Protein AF-A0A7S0YTH3-F1 (afdb_monomer)

Organism: NCBI:txid464990

Nearest PDB structures (foldseek):
  7t7u-assembly1_A  TM=2.671E-01  e=3.909E+00  Chroomonas sp. M1627
  7tlf-assembly4_O  TM=2.619E-01  e=4.451E+00  Proteomonas sulcata
  1qgw-assembly1_A  TM=2.685E-01  e=5.068E+00  Rhodomonas sp. CS24
  4lms-assembly1_A  TM=2.750E-01  e=5.409E+00  Chroomonas sp.

pLDDT: mean 82.31, std 19.32, range [35.62, 98.31]

Solvent-accessible surface area (backbone atoms only — not comparable to full-atom values): 9338 Å² total; per-residue (Å²): 85,81,68,66,22,24,66,63,60,50,104,88,36,50,20,43,64,60,52,39,52,56,41,41,76,70,54,27,40,39,57,60,50,80,78,55,63,50,84,62,44,31,30,30,35,46,46,40,78,90,44,101,57,52,94,58,44,48,55,82,95,36,30,62,84,72,18,49,62,19,33,26,72,49,57,74,47,47,54,82,50,40,45,67,42,81,58,46,52,22,66,53,84,71,82,38,65,61,85,81,54,64,29,52,44,101,78,25,88,43,54,56,38,49,77,47,60,47,76,42,74,56,80,77,77,76,84,72,69,95,71,80,90,76,94,72,89,79,80,79,82,76,81,77,79,74,84,83,80,79,80,132

Mean predicted aligned error: 10.98 Å

Sequence (152 aa):
LDANTYREASAQRHGVHQFSEWITSKGMTSCWGEEPDPANTTTCNARTFLQPQLNKAVRLSEQVTKGEQNLKDWIVFYASQLTASNTNRDNTGRVRYVQEMVYPTLVFPSDHAVVSTTLSPVVKKSSRGDGESEDGSFLIATSTASPVTVAR

Secondary structure (DSSP, 8-state):
-B--EESS-BTTBEEHHHHHHHHHTTTEEETT-SS--TTS-SB-B---TTSS-GGG---GGGTTTSSB----B--EEETTTEEEEEEEEESSSSS---TT--SSBTTB--SB-EEEEEEEE--------S--------------PPP-----

Radius of gyration: 21.82 Å; Cα contacts (8 Å, |Δi|>4): 248; chains: 1; bounding box: 49×41×70 Å

Structure (mmCIF, N/CA/C/O backbone):
data_AF-A0A7S0YTH3-F1
#
_entry.id   AF-A0A7S0YTH3-F1
#
loop_
_atom_site.group_PDB
_atom_site.id
_atom_site.type_symbol
_atom_site.label_atom_id
_atom_site.label_alt_id
_atom_site.label_comp_id
_atom_site.label_asym_id
_atom_site.label_entity_id
_atom_site.label_seq_id
_atom_site.pdbx_PDB_ins_code
_atom_site.Cartn_x
_atom_site.Cartn_y
_atom_site.Cartn_z
_atom_site.occupancy
_atom_site.B_iso_or_equiv
_atom_site.auth_seq_id
_atom_site.auth_comp_id
_atom_site.auth_asym_id
_atom_site.auth_atom_id
_atom_site.pdbx_PDB_model_num
ATOM 1 N N . LEU A 1 1 ? -9.349 0.996 -1.283 1.00 85.69 1 LEU A N 1
ATOM 2 C CA . LEU A 1 1 ? -9.128 2.364 -1.799 1.00 85.69 1 LEU A CA 1
ATOM 3 C C . LEU A 1 1 ? -7.788 2.369 -2.508 1.00 85.69 1 LEU A C 1
ATOM 5 O O . LEU A 1 1 ? -6.828 1.934 -1.886 1.00 85.69 1 LEU A O 1
ATOM 9 N N . ASP A 1 2 ? -7.725 2.866 -3.740 1.00 89.19 2 ASP A N 1
ATOM 10 C CA . ASP A 1 2 ? -6.456 3.322 -4.314 1.00 89.19 2 ASP A CA 1
ATOM 11 C C . ASP A 1 2 ? -6.203 4.751 -3.808 1.00 89.19 2 ASP A C 1
ATOM 13 O O . ASP A 1 2 ? -6.915 5.688 -4.170 1.00 89.19 2 ASP A O 1
ATOM 17 N N . ALA A 1 3 ? -5.258 4.895 -2.884 1.00 91.44 3 ALA A N 1
ATOM 18 C CA . ALA A 1 3 ? -4.871 6.175 -2.297 1.00 91.44 3 ALA A CA 1
ATOM 19 C C . ALA A 1 3 ? -3.768 6.877 -3.101 1.00 91.44 3 ALA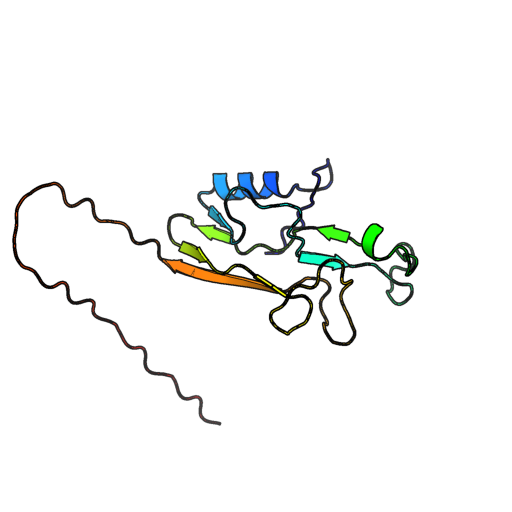 A C 1
ATOM 21 O O . ALA A 1 3 ? -3.403 8.006 -2.772 1.00 91.44 3 ALA A O 1
ATOM 22 N N . ASN A 1 4 ? -3.216 6.214 -4.126 1.00 92.69 4 ASN A N 1
ATOM 23 C CA . ASN A 1 4 ? -2.103 6.698 -4.934 1.00 92.69 4 ASN A CA 1
ATOM 24 C C . ASN A 1 4 ? -0.945 7.248 -4.078 1.00 92.69 4 ASN A C 1
ATOM 26 O O . ASN A 1 4 ? -0.399 8.315 -4.354 1.00 92.69 4 ASN A O 1
ATOM 30 N N . THR A 1 5 ? -0.615 6.539 -2.999 1.00 95.50 5 THR A N 1
ATOM 31 C CA . THR A 1 5 ? 0.468 6.892 -2.080 1.00 95.50 5 THR A CA 1
ATOM 32 C C . THR A 1 5 ? 1.824 6.459 -2.625 1.00 95.50 5 THR A C 1
ATOM 34 O O . THR A 1 5 ? 1.929 5.515 -3.405 1.00 95.50 5 THR A O 1
ATOM 37 N N . TYR A 1 6 ? 2.877 7.163 -2.222 1.00 94.00 6 TYR A N 1
ATOM 38 C CA . TYR A 1 6 ? 4.244 6.955 -2.692 1.00 94.00 6 TYR A CA 1
ATOM 39 C C . TYR A 1 6 ? 5.195 6.742 -1.521 1.00 94.00 6 TYR A C 1
ATOM 41 O O . TYR A 1 6 ? 4.972 7.263 -0.425 1.00 94.00 6 TYR A O 1
ATOM 49 N N . ARG A 1 7 ? 6.283 6.000 -1.766 1.00 91.38 7 ARG A N 1
ATOM 50 C CA . ARG A 1 7 ? 7.342 5.788 -0.764 1.00 91.38 7 ARG A CA 1
ATOM 51 C C . ARG A 1 7 ? 7.903 7.109 -0.242 1.00 91.38 7 ARG A C 1
ATOM 53 O O . ARG A 1 7 ? 8.093 7.267 0.957 1.00 91.38 7 ARG A O 1
ATOM 60 N N . GLU A 1 8 ? 8.129 8.048 -1.152 1.00 86.88 8 GLU A N 1
ATOM 61 C CA . GLU A 1 8 ? 8.629 9.383 -0.849 1.00 86.88 8 GLU A CA 1
ATOM 62 C C . GLU A 1 8 ? 7.571 10.420 -1.227 1.00 86.88 8 GLU A C 1
ATOM 64 O O . GLU A 1 8 ? 7.062 10.432 -2.355 1.00 86.88 8 GLU A O 1
ATOM 69 N N . ALA A 1 9 ? 7.237 11.289 -0.274 1.00 90.38 9 ALA A N 1
ATOM 70 C CA . ALA A 1 9 ? 6.341 12.411 -0.508 1.00 90.38 9 ALA A CA 1
ATOM 71 C C . ALA A 1 9 ? 7.029 13.494 -1.350 1.00 90.38 9 ALA A C 1
ATOM 73 O O . ALA A 1 9 ? 8.241 13.695 -1.284 1.00 90.38 9 ALA A O 1
ATOM 74 N N . SER A 1 10 ? 6.242 14.240 -2.119 1.00 90.62 10 SER A N 1
ATOM 75 C CA . SER A 1 10 ? 6.705 15.441 -2.815 1.00 90.62 10 SER A CA 1
ATOM 76 C C . SER A 1 10 ? 5.554 16.429 -2.980 1.00 90.62 10 SER A C 1
ATOM 78 O O . SER A 1 10 ? 4.411 16.115 -2.658 1.00 90.62 10 SER A O 1
ATOM 80 N N . ALA A 1 11 ? 5.813 17.604 -3.559 1.00 89.44 11 ALA A N 1
ATOM 81 C CA . ALA A 1 11 ? 4.755 18.569 -3.878 1.00 89.44 11 ALA A CA 1
ATOM 82 C C . ALA A 1 11 ? 3.630 17.986 -4.764 1.00 89.44 11 ALA A C 1
ATOM 84 O O . ALA A 1 11 ? 2.529 18.527 -4.796 1.00 89.44 11 ALA A O 1
ATOM 85 N N . GLN A 1 12 ? 3.902 16.896 -5.490 1.00 87.31 12 GLN A N 1
ATOM 86 C CA . GLN A 1 12 ? 2.959 16.244 -6.404 1.00 87.31 12 GLN A CA 1
ATOM 87 C C . GLN A 1 12 ? 2.555 14.832 -5.956 1.00 87.31 12 GLN A C 1
ATOM 89 O O . GLN A 1 12 ? 1.772 14.179 -6.644 1.00 87.31 12 GLN A O 1
ATOM 94 N N . ARG A 1 13 ? 3.114 14.321 -4.851 1.00 90.19 13 ARG A N 1
ATOM 95 C CA . ARG A 1 13 ? 2.957 12.925 -4.422 1.00 90.19 13 ARG A CA 1
ATOM 96 C C . ARG A 1 13 ? 2.626 12.850 -2.943 1.00 90.19 13 ARG A C 1
ATOM 98 O O . ARG A 1 13 ? 3.369 13.367 -2.115 1.00 90.19 13 ARG A O 1
ATOM 105 N N . HIS A 1 14 ? 1.546 12.144 -2.627 1.00 91.25 14 HIS A N 1
ATOM 106 C CA . HIS A 1 14 ? 1.146 11.884 -1.250 1.00 91.25 14 HIS A CA 1
ATOM 107 C C . HIS A 1 14 ? 2.002 10.747 -0.673 1.00 91.25 14 HIS A C 1
ATOM 109 O O . HIS A 1 14 ? 2.053 9.665 -1.256 1.00 91.25 14 HIS A O 1
ATOM 115 N N . GLY A 1 15 ? 2.688 10.973 0.448 1.00 95.38 15 GLY A N 1
ATOM 116 C CA . GLY A 1 15 ? 3.489 9.933 1.102 1.00 95.38 15 GLY A CA 1
ATOM 117 C C . GLY A 1 15 ? 2.646 8.874 1.821 1.00 95.38 15 GLY A C 1
ATOM 118 O O . GLY A 1 15 ? 1.579 9.180 2.348 1.00 95.38 15 GLY A O 1
ATOM 119 N N . VAL A 1 16 ? 3.154 7.642 1.912 1.00 96.62 16 VAL A N 1
ATOM 120 C CA . VAL A 1 16 ? 2.534 6.544 2.687 1.00 96.62 16 VAL A CA 1
ATOM 121 C C . VAL A 1 16 ? 2.243 6.957 4.138 1.00 96.62 16 VAL A C 1
ATOM 123 O O . VAL A 1 16 ? 1.121 6.788 4.613 1.00 96.62 16 VAL A O 1
ATOM 126 N N . HIS A 1 17 ? 3.217 7.561 4.824 1.00 95.69 17 HIS A N 1
ATOM 127 C CA . HIS A 1 17 ? 3.049 7.985 6.218 1.00 95.69 17 HIS A CA 1
ATOM 128 C C . HIS A 1 17 ? 2.083 9.164 6.369 1.00 95.69 17 HIS A C 1
ATOM 130 O O . HIS A 1 17 ? 1.223 9.123 7.238 1.00 95.69 17 HIS A O 1
ATOM 136 N N . GLN A 1 18 ? 2.138 10.151 5.469 1.00 94.69 18 GLN A N 1
ATOM 137 C CA . GLN A 1 18 ? 1.203 11.286 5.474 1.00 94.69 18 GLN A CA 1
ATOM 138 C C . GLN A 1 18 ? -0.252 10.825 5.327 1.00 94.69 18 GLN A C 1
ATOM 140 O O . GLN A 1 18 ? -1.145 11.334 6.004 1.00 94.69 18 GLN A O 1
ATOM 145 N N . PHE A 1 19 ? -0.494 9.827 4.472 1.00 95.88 19 PHE A N 1
ATOM 146 C CA . PHE A 1 19 ? -1.825 9.255 4.322 1.00 95.88 19 PHE A CA 1
ATOM 147 C C . PHE A 1 19 ? -2.257 8.490 5.578 1.00 95.88 19 PHE A C 1
ATOM 149 O O . PHE A 1 19 ? -3.399 8.651 6.012 1.00 95.88 19 PHE A O 1
ATOM 156 N N . SER A 1 20 ? -1.347 7.715 6.186 1.00 96.50 20 SER A N 1
ATOM 157 C CA . SER A 1 20 ? -1.593 7.023 7.461 1.00 96.50 20 SER A CA 1
ATOM 158 C C . SER A 1 20 ? -1.963 8.007 8.575 1.00 96.50 20 SER A C 1
ATOM 160 O O . SER A 1 20 ? -2.991 7.861 9.231 1.00 96.50 20 SER A O 1
ATOM 162 N N . GLU A 1 21 ? -1.189 9.080 8.739 1.00 95.69 21 GLU A N 1
ATOM 163 C CA . GLU A 1 21 ? -1.465 10.147 9.706 1.00 95.69 21 GLU A CA 1
ATOM 164 C C . GLU A 1 21 ? -2.828 10.799 9.450 1.00 95.69 21 GLU A C 1
ATOM 166 O O . GLU A 1 21 ? -3.611 11.019 10.378 1.00 95.69 21 GLU A O 1
ATOM 171 N N . TRP A 1 22 ? -3.157 11.064 8.182 1.00 95.50 22 TRP A N 1
ATOM 172 C CA . TRP A 1 22 ? -4.431 11.668 7.807 1.00 95.50 22 TRP A CA 1
ATOM 173 C C . TRP A 1 22 ? -5.632 10.779 8.153 1.00 95.50 22 TRP A C 1
ATOM 175 O O . TRP A 1 22 ? -6.609 11.289 8.708 1.00 95.50 22 TRP A O 1
ATOM 185 N N . ILE A 1 23 ? -5.584 9.468 7.887 1.00 97.31 23 ILE A N 1
ATOM 186 C CA . ILE A 1 23 ? -6.677 8.559 8.284 1.00 97.31 23 ILE A CA 1
ATOM 187 C C . ILE A 1 23 ? -6.741 8.386 9.809 1.00 97.31 23 I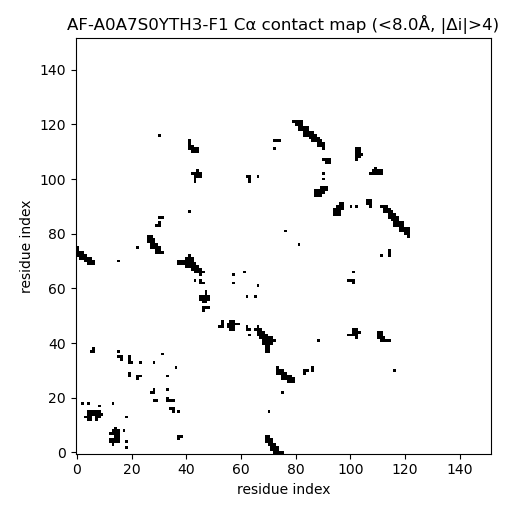LE A C 1
ATOM 189 O O . ILE A 1 23 ? -7.837 8.410 10.376 1.00 97.31 23 ILE A O 1
ATOM 193 N N . THR A 1 24 ? -5.595 8.320 10.490 1.00 97.06 24 THR A N 1
ATOM 194 C CA . THR A 1 24 ? -5.520 8.215 11.955 1.00 97.06 24 THR A CA 1
ATOM 195 C C . THR A 1 24 ? -6.116 9.445 12.632 1.00 97.06 24 THR A C 1
ATOM 197 O O . THR A 1 24 ? -6.903 9.313 13.570 1.00 97.06 24 THR A O 1
ATOM 200 N N . SER A 1 25 ? -5.885 10.645 12.086 1.00 96.69 25 SER A N 1
ATOM 201 C CA . SER A 1 25 ? -6.508 11.891 12.568 1.00 96.69 25 SER A CA 1
ATOM 202 C C . SER A 1 25 ? -8.046 11.877 12.522 1.00 96.69 25 SER A C 1
ATOM 204 O O . SER A 1 25 ? -8.701 12.677 13.188 1.00 96.69 25 SER A O 1
ATOM 206 N N . LYS A 1 26 ? -8.641 10.955 11.753 1.00 97.31 26 LYS A N 1
ATOM 207 C CA . LYS A 1 26 ? -10.093 10.756 11.618 1.00 97.31 26 LYS A CA 1
ATOM 208 C C . LYS A 1 26 ? -10.621 9.591 12.461 1.00 97.31 26 LYS A C 1
ATOM 210 O O . LYS A 1 26 ? -11.774 9.194 12.292 1.00 97.31 26 LYS A O 1
ATOM 215 N N . GLY A 1 27 ? -9.794 9.025 13.342 1.00 96.88 27 GLY A N 1
ATOM 216 C CA . GLY A 1 27 ? -10.127 7.846 14.149 1.00 96.88 27 GLY A CA 1
ATOM 217 C C . GLY A 1 27 ? -10.198 6.547 13.339 1.00 96.88 27 GLY A C 1
ATOM 218 O O . GLY A 1 27 ? -10.834 5.578 13.767 1.00 96.88 27 GLY A O 1
ATOM 219 N N . MET A 1 28 ? -9.599 6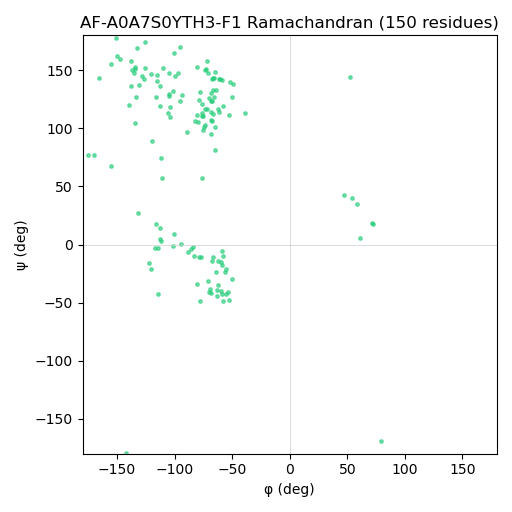.531 12.147 1.00 97.69 28 MET A N 1
ATOM 220 C CA . MET A 1 28 ? -9.517 5.354 11.287 1.00 97.69 28 MET A CA 1
ATOM 221 C C . MET A 1 28 ? -8.140 4.697 11.407 1.00 97.69 28 MET A C 1
ATOM 223 O O . MET A 1 28 ? -7.193 5.288 11.904 1.00 97.69 28 MET A O 1
ATOM 227 N N . THR A 1 29 ? -8.033 3.464 10.935 1.00 97.50 29 THR A N 1
ATOM 228 C CA . THR A 1 29 ? -6.777 2.732 10.759 1.00 97.50 29 THR A CA 1
ATOM 229 C C . THR A 1 29 ? -6.862 1.910 9.471 1.00 97.50 29 THR A C 1
ATOM 231 O O . THR A 1 29 ? -7.867 1.971 8.751 1.00 97.50 29 THR A O 1
ATOM 234 N N . SER A 1 30 ? -5.813 1.159 9.144 1.00 97.56 30 SER A N 1
ATOM 235 C CA . SER A 1 30 ? -5.760 0.350 7.930 1.00 97.56 30 SER A CA 1
ATOM 236 C C . SER A 1 30 ? -5.275 -1.076 8.170 1.00 97.56 30 SER A C 1
ATOM 238 O O . SER A 1 30 ? -4.723 -1.406 9.218 1.00 97.56 30 SER A O 1
ATOM 240 N N . CYS A 1 31 ? -5.422 -1.927 7.152 1.00 97.62 31 CYS A N 1
ATOM 241 C CA . CYS A 1 31 ? -4.847 -3.275 7.143 1.00 97.62 31 CYS A CA 1
ATOM 242 C C . CYS A 1 31 ? -3.315 -3.305 7.264 1.00 97.62 31 CYS A C 1
ATOM 244 O O . CYS A 1 31 ? -2.759 -4.369 7.536 1.00 97.62 31 CYS A O 1
ATOM 246 N N . TRP A 1 32 ? -2.648 -2.167 7.062 1.00 97.00 32 TRP A N 1
ATOM 247 C CA . TRP A 1 32 ? -1.200 -1.999 7.177 1.00 97.00 32 TRP A CA 1
ATOM 248 C C . TRP A 1 32 ? -0.753 -1.502 8.559 1.00 97.00 32 TRP A C 1
ATOM 250 O O . TRP A 1 32 ? 0.441 -1.325 8.773 1.00 97.00 32 TRP A O 1
ATOM 260 N N . GLY A 1 33 ? -1.692 -1.294 9.489 1.00 93.19 33 GLY A N 1
ATOM 261 C CA . GLY A 1 33 ? -1.421 -0.726 10.808 1.00 93.19 33 GLY A CA 1
ATOM 262 C C . GLY A 1 33 ? -1.270 0.798 10.790 1.00 93.19 33 GLY A C 1
ATOM 263 O O . GLY A 1 33 ? -1.607 1.457 9.804 1.00 93.19 33 GLY A O 1
ATOM 264 N N . GLU A 1 34 ? -0.801 1.344 11.914 1.00 89.88 34 GLU A N 1
ATOM 265 C CA . GLU A 1 34 ? -0.569 2.785 12.111 1.00 89.88 34 GLU A CA 1
ATOM 266 C C . GLU A 1 34 ? 0.756 3.251 11.488 1.00 89.88 34 GLU A C 1
ATOM 268 O O . GLU A 1 34 ? 0.829 4.349 10.931 1.00 89.88 34 GLU A O 1
ATOM 273 N N . GLU A 1 35 ? 1.771 2.381 11.502 1.00 92.81 35 GLU A N 1
ATOM 274 C CA . GLU A 1 35 ? 3.089 2.594 10.895 1.00 92.81 35 GLU A CA 1
ATOM 275 C C . GLU A 1 35 ? 3.290 1.656 9.688 1.00 92.81 35 GLU A C 1
ATOM 277 O O . GLU A 1 35 ? 3.989 0.645 9.779 1.00 92.81 35 GLU A O 1
ATOM 282 N N . PRO A 1 36 ? 2.644 1.941 8.543 1.00 95.38 36 PRO A N 1
ATOM 283 C CA . PRO A 1 36 ? 2.764 1.116 7.348 1.00 95.38 36 PRO A CA 1
ATOM 284 C C . PRO A 1 36 ? 4.183 1.169 6.775 1.00 95.38 36 PRO A C 1
ATOM 286 O O . PRO A 1 36 ? 4.728 2.251 6.565 1.00 95.38 36 PRO A O 1
ATOM 289 N N . ASP A 1 37 ? 4.746 0.005 6.443 1.00 95.12 37 ASP A N 1
ATOM 290 C CA . ASP A 1 37 ? 6.030 -0.099 5.741 1.00 95.12 37 ASP A CA 1
ATOM 291 C C . ASP A 1 37 ? 5.876 0.296 4.254 1.00 95.12 37 ASP A C 1
ATOM 293 O O . ASP A 1 37 ? 5.191 -0.407 3.498 1.00 95.12 37 ASP A O 1
ATOM 297 N N . PRO A 1 38 ? 6.537 1.370 3.777 1.00 94.06 38 PRO A N 1
ATOM 298 C CA . PRO A 1 38 ? 6.496 1.777 2.371 1.00 94.06 38 PRO A CA 1
ATOM 299 C C . PRO A 1 38 ? 7.077 0.750 1.382 1.00 94.06 38 PRO A C 1
ATOM 301 O O . PRO A 1 38 ? 6.883 0.886 0.168 1.00 94.06 38 PRO A O 1
ATOM 304 N N . ALA A 1 39 ? 7.808 -0.264 1.856 1.00 92.44 39 ALA A N 1
ATOM 305 C CA . ALA A 1 39 ? 8.279 -1.387 1.048 1.00 92.44 39 ALA A CA 1
ATOM 306 C C . ALA A 1 39 ? 7.192 -2.448 0.789 1.00 92.44 39 ALA A C 1
ATOM 308 O O . ALA A 1 39 ? 7.368 -3.295 -0.095 1.00 92.44 39 ALA A O 1
ATOM 309 N N . ASN A 1 40 ? 6.040 -2.378 1.470 1.00 93.56 40 ASN A N 1
ATOM 310 C CA . ASN A 1 40 ? 4.871 -3.219 1.197 1.00 93.56 40 ASN A CA 1
ATOM 311 C C . ASN A 1 40 ? 4.110 -2.760 -0.054 1.00 93.56 40 ASN A C 1
ATOM 313 O O . ASN A 1 40 ? 2.921 -2.461 -0.022 1.00 93.56 40 ASN A O 1
ATOM 317 N N . THR A 1 41 ? 4.804 -2.713 -1.186 1.00 94.12 41 THR A N 1
ATOM 318 C CA . THR A 1 41 ? 4.244 -2.238 -2.449 1.00 94.12 41 THR A CA 1
ATOM 319 C C . THR A 1 41 ? 3.063 -3.089 -2.911 1.00 94.12 41 THR A C 1
ATOM 321 O O . THR A 1 41 ? 3.050 -4.311 -2.762 1.00 94.12 41 THR A O 1
ATOM 324 N N . THR A 1 42 ? 2.060 -2.433 -3.481 1.00 95.62 42 THR A N 1
ATOM 325 C CA . THR A 1 42 ? 0.909 -3.072 -4.139 1.00 95.62 42 THR A CA 1
ATOM 326 C C . THR A 1 42 ? 0.935 -2.839 -5.645 1.00 95.62 42 THR A C 1
ATOM 328 O O . THR A 1 42 ? 0.052 -3.288 -6.362 1.00 95.62 42 THR A O 1
ATOM 331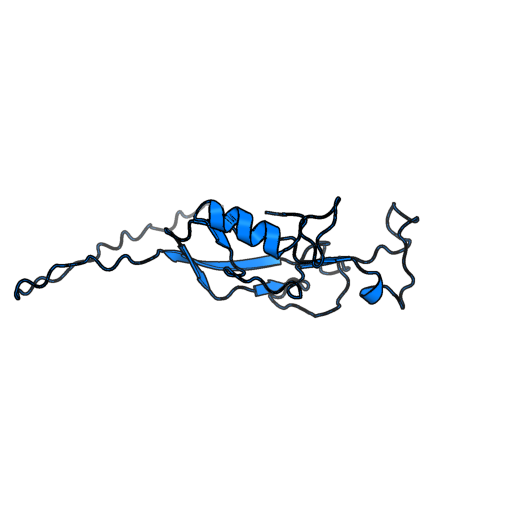 N N . THR A 1 43 ? 1.982 -2.171 -6.127 1.00 93.38 43 THR A N 1
ATOM 332 C CA . THR A 1 43 ? 2.282 -1.961 -7.539 1.00 93.38 43 THR A CA 1
ATOM 333 C C . THR A 1 43 ? 3.719 -2.382 -7.830 1.00 93.38 43 THR A C 1
ATOM 335 O O . THR A 1 43 ? 4.611 -2.261 -6.983 1.00 93.38 43 THR A O 1
ATOM 338 N N . CYS A 1 44 ? 3.927 -2.922 -9.025 1.00 90.50 44 CYS A N 1
ATOM 339 C CA . CYS A 1 44 ? 5.233 -3.126 -9.644 1.00 90.50 44 CYS A CA 1
ATOM 340 C C . CYS A 1 44 ? 5.005 -3.154 -11.156 1.00 90.50 44 CYS A C 1
ATOM 342 O O . CYS A 1 44 ? 5.074 -4.190 -11.812 1.00 90.50 44 CYS A O 1
ATOM 344 N N . ASN A 1 45 ? 4.617 -2.011 -11.707 1.00 84.25 45 ASN A N 1
ATOM 345 C CA . ASN A 1 45 ? 4.246 -1.886 -13.109 1.00 84.25 45 ASN A CA 1
ATOM 346 C C . ASN A 1 45 ? 5.377 -1.206 -13.885 1.00 84.25 45 ASN A C 1
ATOM 348 O O . ASN A 1 45 ? 5.764 -0.062 -13.642 1.00 84.25 45 ASN A O 1
ATOM 352 N N . ALA A 1 46 ? 5.916 -1.937 -14.855 1.00 79.88 46 ALA A N 1
ATOM 353 C CA . ALA A 1 46 ? 6.907 -1.443 -15.792 1.00 79.88 46 ALA A CA 1
ATOM 354 C C . ALA A 1 46 ? 6.258 -1.412 -17.170 1.00 79.88 46 ALA A C 1
ATOM 356 O O . ALA A 1 46 ? 5.806 -2.436 -17.686 1.00 79.88 46 ALA A O 1
ATOM 357 N N . ARG A 1 47 ? 6.170 -0.226 -17.767 1.00 73.31 47 ARG A N 1
ATOM 358 C CA . ARG A 1 47 ? 5.526 -0.088 -19.071 1.00 73.31 47 ARG A CA 1
ATOM 359 C C . ARG A 1 47 ? 6.493 -0.608 -20.119 1.00 73.31 47 ARG A C 1
ATOM 361 O O . ARG A 1 47 ? 7.615 -0.124 -20.232 1.00 73.31 47 ARG A O 1
ATOM 368 N N . THR A 1 48 ? 6.078 -1.617 -20.865 1.00 63.19 48 THR A N 1
ATOM 369 C CA . THR A 1 48 ? 6.833 -2.101 -22.020 1.00 63.19 48 THR A CA 1
ATOM 370 C C . THR A 1 48 ? 6.290 -1.446 -23.288 1.00 63.19 48 THR A C 1
ATOM 372 O O . THR A 1 48 ? 5.245 -0.792 -23.278 1.00 63.19 48 THR A O 1
ATOM 375 N N . PHE A 1 49 ? 6.996 -1.618 -24.404 1.00 55.97 49 PHE A N 1
ATOM 376 C CA . PHE A 1 49 ? 6.632 -1.073 -25.718 1.00 55.97 49 PHE A CA 1
ATOM 377 C C . PHE A 1 49 ? 5.241 -1.507 -26.232 1.00 55.97 49 PHE A C 1
ATOM 379 O O . PHE A 1 49 ? 4.771 -0.968 -27.228 1.00 55.97 49 PHE A O 1
ATOM 386 N N . LEU A 1 50 ? 4.590 -2.470 -25.569 1.00 61.03 50 LEU A N 1
ATOM 387 C CA . LEU A 1 50 ? 3.268 -2.992 -25.917 1.00 61.03 50 LEU A CA 1
ATOM 388 C C . LEU A 1 50 ? 2.103 -2.145 -25.377 1.00 61.03 50 LEU A C 1
ATOM 390 O O . LEU A 1 50 ? 0.958 -2.391 -25.748 1.00 61.03 50 LEU A O 1
ATOM 394 N N . GLN A 1 51 ? 2.362 -1.163 -24.507 1.00 62.72 51 GLN A N 1
ATOM 395 C CA . GLN A 1 51 ? 1.318 -0.285 -23.972 1.00 62.72 51 GLN A CA 1
ATOM 396 C C . GLN A 1 51 ? 1.246 1.048 -24.745 1.00 62.72 51 GLN A C 1
ATOM 398 O O . GLN A 1 51 ? 2.289 1.562 -25.153 1.00 62.72 51 GLN A O 1
ATOM 403 N N . PRO A 1 52 ? 0.058 1.682 -24.888 1.00 55.50 52 PRO A N 1
ATOM 404 C CA . PRO A 1 52 ? -0.142 2.919 -25.670 1.00 55.50 52 PRO A CA 1
ATOM 405 C C . PRO A 1 52 ? 0.697 4.136 -25.234 1.00 55.50 52 PRO A C 1
ATOM 407 O O . PRO A 1 52 ? 0.658 5.184 -25.869 1.00 55.50 52 PRO A O 1
ATOM 410 N N . GLN A 1 53 ? 1.451 4.025 -24.139 1.00 60.88 53 GLN A N 1
ATOM 411 C CA . GLN A 1 53 ? 2.276 5.077 -23.547 1.00 60.88 53 GLN A CA 1
ATOM 412 C C . GLN A 1 53 ? 3.767 4.747 -23.724 1.00 60.88 53 GLN A C 1
ATOM 414 O O . GLN A 1 53 ? 4.523 4.654 -22.754 1.00 60.88 53 GLN A O 1
ATOM 419 N N . LEU A 1 54 ? 4.175 4.573 -24.989 1.00 58.31 54 LEU A N 1
ATOM 420 C CA . LEU A 1 54 ? 5.543 4.267 -25.442 1.00 58.31 54 LEU A CA 1
ATOM 421 C C . LEU A 1 54 ? 6.613 5.198 -24.852 1.00 58.31 54 LEU A C 1
ATOM 423 O O . LEU A 1 54 ? 7.742 4.778 -24.623 1.00 58.31 54 LEU A O 1
ATOM 427 N N . ASN A 1 55 ? 6.258 6.445 -24.539 1.00 64.75 55 ASN A N 1
ATOM 428 C CA . ASN A 1 55 ? 7.151 7.425 -23.917 1.00 64.75 55 ASN A CA 1
ATOM 429 C C . ASN A 1 55 ? 7.578 7.070 -22.482 1.00 64.75 55 ASN A C 1
ATOM 431 O O . ASN A 1 55 ? 8.465 7.718 -21.934 1.00 64.75 55 ASN A O 1
ATOM 435 N N . LYS A 1 56 ? 6.951 6.065 -21.865 1.00 68.44 56 LYS A N 1
ATOM 436 C CA . LYS A 1 56 ? 7.343 5.525 -20.559 1.00 68.44 56 LYS A CA 1
ATOM 437 C C . LYS A 1 56 ? 7.877 4.095 -20.655 1.00 68.44 56 LYS A C 1
ATOM 439 O O . LYS A 1 56 ? 7.964 3.421 -19.633 1.00 68.44 56 LYS A O 1
ATOM 444 N N . ALA A 1 57 ? 8.195 3.631 -21.867 1.00 77.31 57 ALA A N 1
ATOM 445 C CA . ALA A 1 57 ? 8.736 2.301 -22.072 1.00 77.31 57 ALA A CA 1
ATOM 446 C C . ALA A 1 57 ? 10.102 2.161 -21.389 1.00 77.31 57 ALA A C 1
ATOM 448 O O . ALA A 1 57 ? 10.983 3.009 -21.545 1.00 77.31 57 ALA A O 1
ATOM 449 N N . VAL A 1 58 ? 10.285 1.071 -20.652 1.00 81.88 58 VAL A N 1
ATOM 450 C CA . VAL A 1 58 ? 11.557 0.729 -20.008 1.00 81.88 58 VAL A CA 1
ATOM 451 C C . VAL A 1 58 ? 12.179 -0.485 -20.683 1.00 81.88 58 VAL A C 1
ATOM 453 O O . VAL A 1 58 ? 11.481 -1.326 -21.257 1.00 81.88 58 VAL A O 1
ATOM 456 N N . ARG A 1 59 ? 13.512 -0.587 -20.638 1.00 83.00 59 ARG A N 1
ATOM 457 C CA . ARG A 1 59 ? 14.196 -1.801 -21.095 1.00 83.00 59 ARG A CA 1
ATOM 458 C C . ARG A 1 59 ? 13.805 -2.962 -20.187 1.00 83.00 59 ARG A C 1
ATOM 460 O O . ARG A 1 59 ? 13.631 -2.770 -18.987 1.00 83.00 59 ARG A O 1
ATOM 467 N N . LEU A 1 60 ? 13.756 -4.174 -20.741 1.00 81.88 60 LEU A N 1
ATOM 468 C CA . LEU A 1 60 ? 13.458 -5.385 -19.968 1.00 81.88 60 LEU A CA 1
ATOM 469 C C . LEU A 1 60 ? 14.397 -5.536 -18.756 1.00 81.88 60 LEU A C 1
ATOM 471 O O . LEU A 1 60 ? 13.952 -5.833 -17.656 1.00 81.88 60 LEU A O 1
ATOM 475 N N . SER A 1 61 ? 15.687 -5.232 -18.929 1.00 85.88 61 SER A N 1
ATOM 476 C CA . SER A 1 61 ? 16.694 -5.263 -17.857 1.00 85.88 61 SER A CA 1
ATOM 477 C C . SER A 1 61 ? 16.500 -4.200 -16.767 1.00 85.88 61 SER A C 1
ATOM 479 O O . SER A 1 61 ? 17.146 -4.264 -15.730 1.00 85.88 61 SER A O 1
ATOM 481 N N . GLU A 1 62 ? 15.657 -3.196 -17.006 1.00 84.88 62 GLU A N 1
ATOM 482 C CA . GLU A 1 62 ? 15.399 -2.072 -16.099 1.00 84.88 62 GLU A CA 1
ATOM 483 C C . GLU A 1 62 ? 13.971 -2.106 -15.540 1.00 84.88 62 GLU A C 1
ATOM 485 O O . GLU A 1 62 ? 13.553 -1.178 -14.855 1.00 84.88 62 GLU A O 1
ATOM 490 N N . GLN A 1 63 ? 13.194 -3.148 -15.847 1.00 84.31 63 GLN A N 1
ATOM 491 C CA . GLN A 1 63 ? 11.761 -3.172 -15.559 1.00 84.31 63 GLN A CA 1
ATOM 492 C C . GLN A 1 63 ? 11.448 -3.087 -14.062 1.00 84.31 63 GLN A C 1
ATOM 494 O O . GLN A 1 63 ? 10.476 -2.455 -13.672 1.00 84.31 63 GLN A O 1
ATOM 499 N N . VAL A 1 64 ? 12.294 -3.680 -13.220 1.00 82.25 64 VAL A N 1
ATOM 500 C CA . VAL A 1 64 ? 12.124 -3.637 -11.765 1.00 82.25 64 VAL A CA 1
ATOM 501 C C . VAL A 1 64 ? 12.576 -2.279 -11.234 1.00 82.25 64 VAL A C 1
ATOM 503 O O . VAL A 1 64 ? 11.839 -1.614 -10.514 1.00 82.25 64 VAL A O 1
ATOM 506 N N . THR A 1 65 ? 13.764 -1.825 -11.639 1.00 83.56 65 THR A N 1
ATOM 507 C CA . THR A 1 65 ? 14.388 -0.598 -11.118 1.00 83.56 65 THR A CA 1
ATOM 508 C C . THR A 1 65 ? 13.688 0.680 -11.572 1.00 83.56 65 THR A C 1
ATOM 510 O O . THR A 1 65 ? 13.666 1.658 -10.831 1.00 83.56 65 THR A O 1
ATOM 513 N N . LYS A 1 66 ? 13.097 0.682 -12.771 1.00 82.50 66 LYS A N 1
ATOM 514 C CA . LYS A 1 66 ? 12.268 1.779 -13.300 1.00 82.50 66 LYS A CA 1
ATOM 515 C C . LYS A 1 66 ? 10.768 1.501 -13.195 1.00 82.50 66 LYS A C 1
ATOM 517 O O . LYS A 1 66 ? 9.971 2.340 -13.614 1.00 82.50 66 LYS A O 1
ATOM 522 N N . GLY A 1 67 ? 10.391 0.335 -12.677 1.00 83.75 67 GLY A N 1
ATOM 523 C CA . GLY A 1 67 ? 9.006 -0.011 -12.400 1.00 83.75 67 GLY A CA 1
ATOM 524 C C . GLY A 1 67 ? 8.456 0.871 -11.290 1.00 83.75 67 GLY A C 1
ATOM 525 O O . GLY A 1 67 ? 9.159 1.220 -10.339 1.00 83.75 67 GLY A O 1
ATOM 526 N N . GLU A 1 68 ? 7.191 1.249 -11.406 1.00 87.25 68 GLU A N 1
ATOM 527 C CA . GLU A 1 68 ? 6.528 1.997 -10.352 1.00 87.25 68 GLU A CA 1
ATOM 528 C C . GLU A 1 68 ? 6.175 1.036 -9.203 1.00 87.25 68 GLU A C 1
ATOM 530 O O . GLU A 1 68 ? 5.368 0.119 -9.338 1.00 87.25 68 GLU A O 1
ATOM 535 N N . GLN A 1 69 ? 6.873 1.222 -8.080 1.00 91.88 69 GLN A N 1
ATOM 536 C CA . GLN A 1 69 ? 6.832 0.351 -6.909 1.00 91.88 69 GLN A CA 1
ATOM 537 C C . GLN A 1 69 ? 6.357 1.129 -5.686 1.00 91.88 69 GLN A C 1
ATOM 539 O O . GLN A 1 69 ? 7.159 1.705 -4.950 1.00 91.88 69 GLN A O 1
ATOM 544 N N . ASN A 1 70 ? 5.046 1.161 -5.466 1.00 94.38 70 ASN A N 1
ATOM 545 C CA . ASN A 1 70 ? 4.454 1.904 -4.358 1.00 94.38 70 ASN A CA 1
ATOM 546 C C . ASN A 1 70 ? 3.353 1.107 -3.657 1.00 94.38 70 ASN A C 1
ATOM 548 O O . ASN A 1 70 ? 2.656 0.296 -4.271 1.00 94.38 70 ASN A O 1
ATOM 552 N N . LEU A 1 71 ? 3.191 1.355 -2.360 1.00 95.75 71 LEU A N 1
ATOM 553 C CA . LEU A 1 71 ? 1.982 0.992 -1.632 1.00 95.75 71 LEU A CA 1
ATOM 554 C C . LEU A 1 71 ? 0.903 1.995 -2.030 1.00 95.75 71 LEU A C 1
ATOM 556 O O . LEU A 1 71 ? 1.025 3.162 -1.673 1.00 95.75 71 LEU A O 1
ATOM 560 N N . LYS A 1 72 ? -0.111 1.563 -2.781 1.00 95.50 72 LYS A N 1
ATOM 561 C CA . LYS A 1 72 ? -1.220 2.416 -3.238 1.00 95.50 72 LYS A CA 1
ATOM 562 C C . LYS A 1 72 ? -2.582 1.939 -2.761 1.00 95.50 72 LYS A C 1
ATOM 564 O O . LYS A 1 72 ? -3.498 2.748 -2.677 1.00 95.50 72 LYS A O 1
ATOM 569 N N . ASP A 1 73 ? -2.708 0.667 -2.399 1.00 96.94 73 ASP A N 1
ATOM 570 C CA . ASP A 1 73 ? -3.990 0.046 -2.084 1.00 96.94 73 ASP A CA 1
ATOM 571 C C . ASP A 1 73 ? -4.173 -0.152 -0.579 1.00 96.94 73 ASP A C 1
ATOM 573 O O . ASP A 1 73 ? -3.338 -0.743 0.109 1.00 96.94 73 ASP A O 1
ATOM 577 N N . TRP A 1 74 ? -5.302 0.336 -0.066 1.00 97.69 74 TRP A N 1
ATOM 578 C CA . TRP A 1 74 ? -5.606 0.378 1.363 1.00 97.69 74 TRP A CA 1
ATOM 579 C C . TRP A 1 74 ? -6.995 -0.186 1.654 1.00 97.69 74 TRP A C 1
ATOM 581 O O . TRP A 1 74 ? -7.976 0.151 0.978 1.00 97.69 74 TRP A O 1
ATOM 591 N N . ILE A 1 75 ? -7.092 -0.983 2.717 1.00 98.12 75 ILE A N 1
ATOM 592 C CA . ILE A 1 75 ? -8.355 -1.321 3.381 1.00 98.12 75 ILE A CA 1
ATOM 593 C C . ILE A 1 75 ? -8.396 -0.489 4.661 1.00 98.12 75 ILE A C 1
ATOM 595 O O . ILE A 1 75 ? -7.598 -0.727 5.564 1.00 98.12 75 ILE A O 1
ATOM 599 N N . VAL A 1 76 ? -9.282 0.507 4.706 1.00 98.00 76 VAL A N 1
ATOM 600 C CA . VAL A 1 76 ? -9.382 1.493 5.794 1.00 98.00 76 VAL A CA 1
ATOM 601 C C . VAL A 1 76 ? -10.693 1.283 6.545 1.00 98.00 76 VAL A C 1
ATOM 603 O O . VAL A 1 76 ? -11.738 1.083 5.926 1.00 98.00 76 VAL A O 1
ATOM 606 N N . PHE A 1 77 ? -10.646 1.331 7.871 1.00 97.81 77 PHE A N 1
ATOM 607 C CA . PHE A 1 77 ? -11.794 1.106 8.752 1.00 97.81 77 PHE A CA 1
ATOM 608 C C . PHE A 1 77 ? -11.649 1.912 10.045 1.00 97.81 77 PHE A C 1
ATOM 610 O O . PHE A 1 77 ? -10.562 2.370 10.384 1.00 97.81 77 PHE A O 1
ATOM 617 N N . TYR A 1 78 ? -12.743 2.108 10.782 1.00 97.56 78 TYR A N 1
ATOM 618 C CA . TYR A 1 78 ? -12.676 2.775 12.082 1.00 97.56 78 TYR A CA 1
ATOM 619 C C . TYR A 1 78 ? -11.982 1.887 13.115 1.00 97.56 78 TYR A C 1
ATOM 621 O O . TYR A 1 78 ? -12.421 0.761 13.367 1.00 97.56 78 TYR A O 1
ATOM 629 N N . ALA A 1 79 ? -10.948 2.424 13.766 1.00 96.38 79 ALA A N 1
ATOM 630 C CA . ALA A 1 79 ? -10.162 1.700 14.767 1.00 96.38 79 ALA A CA 1
ATOM 631 C C . ALA A 1 79 ? -10.996 1.308 16.001 1.00 96.38 79 ALA A C 1
ATOM 633 O O . ALA A 1 79 ? -10.698 0.343 16.693 1.00 96.38 79 ALA A O 1
ATOM 634 N N . SER A 1 80 ? -12.085 2.037 16.260 1.00 96.38 80 SER A N 1
ATOM 635 C CA . SER A 1 80 ? -13.022 1.752 17.350 1.00 96.38 80 SER A CA 1
ATOM 636 C C . SER A 1 80 ? -13.979 0.587 17.071 1.00 96.38 80 SER A C 1
ATOM 638 O O . SER A 1 80 ? -14.697 0.170 17.982 1.00 96.38 80 SER A O 1
ATOM 640 N N . GLN A 1 81 ? -14.027 0.091 15.831 1.00 97.31 81 GLN A N 1
ATOM 641 C CA . GLN A 1 81 ? -14.999 -0.906 15.380 1.00 97.31 81 GLN A CA 1
ATOM 642 C C . GLN A 1 81 ? -14.344 -2.230 15.006 1.00 97.31 81 GLN A C 1
ATOM 644 O O . GLN A 1 81 ? -14.885 -3.281 15.344 1.00 97.31 81 GLN A O 1
ATOM 649 N N . LEU A 1 82 ? -13.206 -2.188 14.309 1.00 97.69 82 LEU A N 1
ATOM 650 C CA . LEU A 1 82 ? -12.591 -3.362 13.697 1.00 97.69 82 LEU A CA 1
ATOM 651 C C . LEU A 1 82 ? -11.085 -3.418 13.967 1.00 97.69 82 LEU A C 1
ATOM 653 O O . LEU A 1 82 ? -10.428 -2.389 14.105 1.00 97.69 82 LEU A O 1
ATOM 657 N N . THR A 1 83 ? -10.541 -4.632 13.977 1.00 97.00 83 THR A N 1
ATOM 658 C CA . THR A 1 83 ? -9.106 -4.923 13.922 1.00 97.00 83 THR A CA 1
ATOM 659 C C . THR A 1 83 ? -8.798 -5.772 12.693 1.00 97.00 83 THR A C 1
ATOM 661 O O . THR A 1 83 ? -9.621 -6.587 12.273 1.00 97.00 83 THR A O 1
ATOM 664 N N . ALA A 1 84 ? -7.616 -5.576 12.105 1.00 97.38 84 ALA A N 1
ATOM 665 C CA . ALA A 1 84 ? -7.130 -6.365 10.978 1.00 97.38 84 ALA A CA 1
ATOM 666 C C . ALA A 1 84 ? -6.146 -7.446 11.437 1.00 97.38 84 ALA A C 1
ATOM 668 O O . ALA A 1 84 ? -5.351 -7.243 12.352 1.00 97.38 84 ALA A O 1
ATOM 669 N N . SER A 1 85 ? -6.185 -8.591 10.766 1.00 96.88 85 SER A N 1
ATOM 670 C CA . SER A 1 85 ? -5.256 -9.706 10.953 1.00 96.88 85 SER A CA 1
ATOM 671 C C . SER A 1 85 ? -5.049 -10.437 9.630 1.00 96.88 85 SER A C 1
ATOM 673 O O . SER A 1 85 ? -5.878 -10.339 8.726 1.00 96.88 85 SER A O 1
ATOM 675 N N . ASN A 1 86 ? -3.950 -11.186 9.501 1.00 95.81 86 ASN A N 1
ATOM 676 C CA . ASN A 1 86 ? -3.640 -11.952 8.288 1.00 95.81 86 ASN A CA 1
ATOM 677 C C . ASN A 1 86 ? -3.651 -11.093 7.006 1.00 95.81 86 ASN A C 1
ATOM 679 O O . ASN A 1 86 ? -4.157 -11.523 5.969 1.00 95.81 86 ASN A O 1
ATOM 683 N N . THR A 1 87 ? -3.133 -9.860 7.077 1.00 96.88 87 THR A N 1
ATOM 684 C CA . THR A 1 87 ? -3.013 -8.995 5.898 1.00 96.88 87 THR A CA 1
ATOM 685 C C . THR A 1 87 ? -2.015 -9.596 4.909 1.00 96.88 87 THR A C 1
ATOM 687 O O . THR A 1 87 ? -0.877 -9.885 5.274 1.00 96.88 87 THR A O 1
ATOM 690 N N . ASN A 1 88 ? -2.430 -9.771 3.653 1.00 96.06 88 ASN A N 1
ATOM 691 C CA . ASN A 1 88 ? -1.614 -10.357 2.594 1.00 96.06 88 ASN 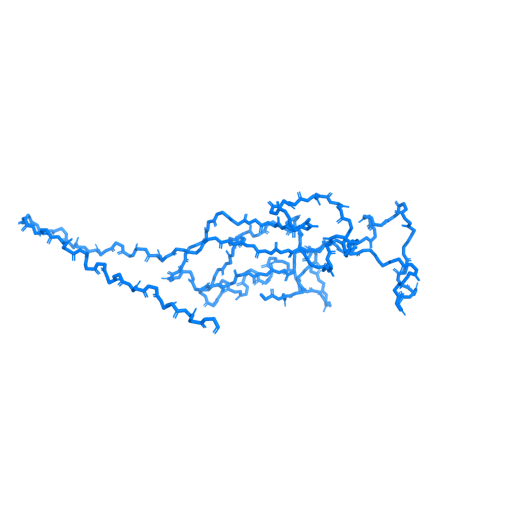A CA 1
ATOM 692 C C . ASN A 1 88 ? -1.758 -9.597 1.266 1.00 96.06 88 ASN A C 1
ATOM 694 O O . ASN A 1 88 ? -2.765 -8.925 1.013 1.00 96.06 88 ASN A O 1
ATOM 698 N N . ARG A 1 89 ? -0.746 -9.756 0.409 1.00 96.56 89 ARG A N 1
ATOM 699 C CA . ARG A 1 89 ? -0.686 -9.278 -0.974 1.00 96.56 89 ARG A CA 1
ATOM 700 C C . ARG A 1 89 ? -0.617 -10.464 -1.937 1.00 96.56 89 ARG A C 1
ATOM 702 O O . ARG A 1 89 ? 0.032 -11.464 -1.641 1.00 96.56 89 ARG A O 1
ATOM 709 N N . ASP A 1 90 ? -1.227 -10.348 -3.110 1.00 97.25 90 ASP A N 1
ATOM 710 C CA . ASP A 1 90 ? -1.133 -11.364 -4.166 1.00 97.25 90 ASP A CA 1
ATOM 711 C C . ASP A 1 90 ? -1.006 -10.720 -5.548 1.00 97.25 90 ASP A C 1
ATOM 713 O O . ASP A 1 90 ? -1.886 -9.985 -5.990 1.00 97.25 90 ASP A O 1
ATOM 717 N N . ASN A 1 91 ? 0.094 -11.020 -6.236 1.00 96.44 91 ASN A N 1
ATOM 718 C CA . ASN A 1 91 ? 0.344 -10.624 -7.625 1.00 96.44 91 ASN A CA 1
ATOM 719 C C . ASN A 1 91 ? 0.447 -11.834 -8.573 1.00 96.44 91 ASN A C 1
ATOM 721 O O . ASN A 1 91 ? 0.970 -11.731 -9.681 1.00 96.44 91 ASN A O 1
ATOM 725 N N . THR A 1 92 ? -0.037 -12.996 -8.131 1.00 95.62 92 THR A N 1
ATOM 726 C CA . THR A 1 92 ? 0.023 -14.267 -8.866 1.00 95.62 92 THR A CA 1
ATOM 727 C C . THR A 1 92 ? -1.344 -14.896 -9.121 1.00 95.62 92 THR A C 1
ATOM 729 O O . THR A 1 92 ? -1.441 -15.808 -9.942 1.00 95.62 92 THR A O 1
ATOM 732 N N . GLY A 1 93 ? -2.388 -14.451 -8.415 1.00 94.75 93 GLY A N 1
ATOM 733 C CA . GLY A 1 93 ? -3.709 -15.089 -8.418 1.00 94.75 93 GLY A CA 1
ATOM 734 C C . GLY A 1 93 ? -3.727 -16.419 -7.657 1.00 94.75 93 GLY A C 1
ATOM 735 O O . GLY A 1 93 ? -4.601 -17.254 -7.885 1.00 94.75 93 GLY A O 1
ATOM 736 N N . ARG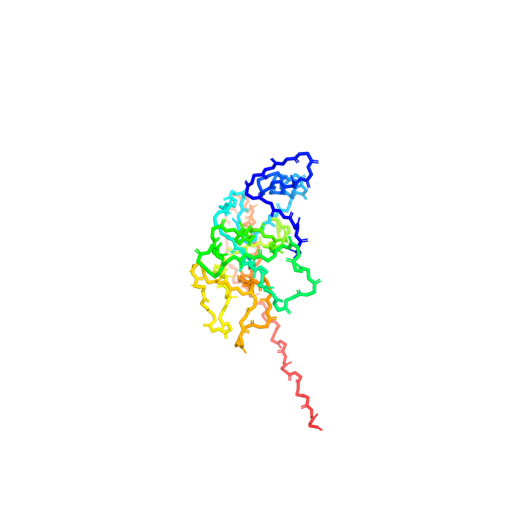 A 1 94 ? -2.723 -16.660 -6.805 1.00 95.44 94 ARG A N 1
ATOM 737 C CA . ARG A 1 94 ? -2.526 -17.901 -6.036 1.00 95.44 94 ARG A CA 1
ATOM 738 C C . ARG A 1 94 ? -2.240 -17.621 -4.560 1.00 95.44 94 ARG A C 1
ATOM 740 O O . ARG A 1 94 ? -1.572 -18.416 -3.904 1.00 95.44 94 ARG A O 1
ATOM 747 N N . VAL A 1 95 ? -2.730 -16.489 -4.049 1.00 94.56 95 VAL A N 1
ATOM 748 C CA . VAL A 1 95 ? -2.597 -16.056 -2.646 1.00 94.56 95 VAL A CA 1
ATOM 749 C C . VAL A 1 95 ? -1.124 -15.932 -2.222 1.00 94.56 95 VAL A C 1
ATOM 751 O O . VAL A 1 95 ? -0.748 -16.218 -1.086 1.00 94.56 95 VAL A O 1
ATOM 754 N N . ARG A 1 96 ? -0.256 -15.516 -3.152 1.00 95.31 96 ARG A N 1
ATOM 755 C CA . ARG A 1 96 ? 1.183 -15.366 -2.917 1.00 95.31 96 ARG A CA 1
ATOM 756 C C . ARG A 1 96 ? 1.703 -14.090 -3.555 1.00 95.31 96 ARG A C 1
ATOM 758 O O . ARG A 1 96 ? 1.440 -13.827 -4.724 1.00 95.31 96 ARG A O 1
ATOM 765 N N . TYR A 1 97 ? 2.537 -13.368 -2.818 1.00 95.75 97 TYR A N 1
ATOM 766 C CA . TYR A 1 97 ? 3.296 -12.250 -3.358 1.00 95.75 97 TYR A CA 1
ATOM 767 C C . TYR A 1 97 ? 4.683 -12.697 -3.830 1.00 95.75 97 TYR A C 1
ATOM 769 O O . TYR A 1 97 ? 5.425 -13.335 -3.083 1.00 95.75 97 TYR A O 1
ATOM 777 N N . VAL A 1 98 ? 5.042 -12.355 -5.064 1.00 94.88 98 VAL A N 1
ATOM 778 C CA . VAL A 1 98 ? 6.402 -12.497 -5.596 1.00 94.88 98 VAL A CA 1
ATOM 779 C C . VAL A 1 98 ? 7.025 -11.110 -5.665 1.00 94.88 98 VAL A C 1
ATOM 781 O O . VAL A 1 98 ? 6.575 -10.262 -6.438 1.00 94.88 98 VAL A O 1
ATOM 784 N N . GLN A 1 99 ? 8.051 -10.881 -4.846 1.00 91.81 99 GLN A N 1
ATOM 785 C CA . GLN A 1 99 ? 8.790 -9.620 -4.824 1.00 91.81 99 GLN A CA 1
ATOM 786 C C . GLN A 1 99 ? 9.403 -9.340 -6.206 1.00 91.81 99 GLN A C 1
ATOM 788 O O . GLN A 1 99 ? 9.843 -10.271 -6.877 1.00 91.81 99 GLN A O 1
ATOM 793 N N . GLU A 1 100 ? 9.409 -8.073 -6.631 1.00 89.12 100 GLU A N 1
ATOM 794 C CA . GLU A 1 100 ? 10.009 -7.614 -7.901 1.00 89.12 100 GLU A CA 1
ATOM 795 C C . GLU A 1 100 ? 9.413 -8.221 -9.187 1.00 89.12 100 GLU A C 1
ATOM 797 O O . GLU A 1 100 ? 9.886 -7.950 -10.292 1.00 89.12 100 GLU A O 1
ATOM 802 N N . MET A 1 101 ? 8.341 -9.009 -9.081 1.00 90.38 101 MET A N 1
ATOM 803 C CA . MET A 1 101 ? 7.580 -9.440 -10.245 1.00 90.38 101 MET A CA 1
ATOM 804 C C . MET A 1 101 ? 6.861 -8.233 -10.837 1.00 90.38 101 MET A C 1
ATOM 806 O O . MET A 1 101 ? 6.065 -7.593 -10.156 1.00 90.38 101 MET A O 1
ATOM 810 N N . VAL A 1 102 ? 7.110 -7.967 -12.117 1.00 90.50 102 VAL A N 1
ATOM 811 C CA . VAL A 1 102 ? 6.369 -6.953 -12.865 1.00 90.50 102 VAL A CA 1
ATOM 812 C C . VAL A 1 102 ? 5.010 -7.513 -13.273 1.00 90.50 102 VAL A C 1
ATOM 814 O O . VAL A 1 102 ? 4.938 -8.617 -13.814 1.00 90.50 102 VAL A O 1
ATOM 817 N N . TYR A 1 103 ? 3.942 -6.757 -13.025 1.00 89.81 103 TYR A N 1
ATOM 818 C CA . TYR A 1 103 ? 2.572 -7.102 -13.410 1.00 89.81 103 TYR A CA 1
ATOM 819 C C . TYR A 1 103 ? 1.847 -5.892 -14.037 1.00 89.81 103 TYR A C 1
ATOM 821 O O . TYR A 1 103 ? 2.216 -4.748 -13.756 1.00 89.81 103 TYR A O 1
ATOM 829 N N . PRO A 1 104 ? 0.870 -6.110 -14.944 1.00 90.19 104 PRO A N 1
ATOM 830 C CA . PRO A 1 104 ? 0.200 -7.375 -15.264 1.00 90.19 104 PRO A CA 1
ATOM 831 C C . PRO A 1 104 ? 1.081 -8.375 -16.025 1.00 90.19 104 PRO A C 1
ATOM 833 O O . PRO A 1 104 ? 2.058 -8.016 -16.679 1.00 90.19 104 PRO A O 1
ATOM 836 N N . THR A 1 105 ? 0.711 -9.650 -15.948 1.00 87.19 105 THR A N 1
ATOM 837 C CA . THR A 1 105 ? 1.297 -10.756 -16.717 1.00 87.19 105 THR A CA 1
ATOM 838 C C . THR A 1 105 ? 0.206 -11.509 -17.474 1.00 87.19 105 THR A C 1
ATOM 840 O O . THR A 1 105 ? -0.981 -11.274 -17.263 1.00 87.19 105 THR A O 1
ATOM 843 N N . LEU A 1 106 ? 0.587 -12.475 -18.318 1.00 88.06 106 LEU A N 1
ATOM 844 C CA . LEU A 1 106 ? -0.375 -13.328 -19.032 1.00 88.06 106 LEU A CA 1
ATOM 845 C C . LEU A 1 106 ? -1.348 -14.079 -18.106 1.00 88.06 106 LEU A C 1
ATOM 847 O O . LEU A 1 106 ? -2.420 -14.476 -18.549 1.00 88.06 106 LEU A O 1
ATOM 851 N N . VAL A 1 107 ? -0.975 -14.288 -16.840 1.00 91.06 107 VAL A N 1
ATOM 852 C CA . VAL A 1 107 ? -1.763 -15.050 -15.855 1.00 91.06 107 VAL A CA 1
ATOM 853 C C . VAL A 1 107 ? -2.228 -14.210 -14.665 1.00 91.06 107 VAL A C 1
ATOM 855 O O . VAL A 1 107 ? -2.952 -14.715 -13.814 1.00 91.06 107 VAL A O 1
ATOM 858 N N . PHE A 1 108 ? -1.836 -12.936 -14.602 1.00 93.19 108 PHE A N 1
ATOM 859 C CA . PHE A 1 108 ? -2.293 -11.992 -13.587 1.00 93.19 108 PHE A CA 1
ATOM 860 C C . PHE A 1 108 ? -2.659 -10.665 -14.268 1.00 93.19 108 PHE A C 1
ATOM 862 O O . PHE A 1 108 ? -1.760 -9.932 -14.675 1.00 93.19 108 PHE A O 1
ATOM 869 N N . PRO A 1 109 ? -3.953 -10.351 -14.435 1.00 90.94 109 PRO A N 1
ATOM 870 C CA . PRO A 1 109 ? -4.401 -9.342 -15.399 1.00 90.94 109 PRO A CA 1
ATOM 871 C C . PRO A 1 109 ? -4.345 -7.895 -14.886 1.00 90.94 109 PRO A C 1
ATOM 873 O O . PRO A 1 109 ? -4.691 -6.983 -15.630 1.00 90.94 109 PRO A O 1
ATOM 876 N N . SER A 1 110 ? -3.947 -7.680 -13.632 1.00 91.88 110 SER A N 1
ATOM 877 C CA . SER A 1 110 ? -3.976 -6.377 -12.963 1.00 91.88 110 SER A CA 1
ATOM 878 C C . SER A 1 110 ? -2.576 -5.770 -12.852 1.00 91.88 110 SER A C 1
ATOM 880 O O . SER A 1 110 ? -1.593 -6.492 -12.691 1.00 91.88 110 SER A O 1
ATOM 882 N N . ASP A 1 111 ? -2.485 -4.443 -12.912 1.00 89.50 111 ASP A N 1
ATOM 883 C CA . ASP A 1 111 ? -1.291 -3.653 -12.581 1.00 89.50 111 ASP A CA 1
ATOM 884 C C . ASP A 1 111 ? -1.176 -3.331 -11.078 1.00 89.50 111 ASP A C 1
ATOM 886 O O . ASP A 1 111 ? -0.160 -2.795 -10.634 1.00 89.50 111 ASP A O 1
ATOM 890 N N . HIS A 1 112 ? -2.180 -3.730 -10.294 1.00 94.25 112 HIS A N 1
ATOM 891 C CA . HIS A 1 112 ? -2.196 -3.716 -8.833 1.00 94.25 112 HIS A CA 1
ATOM 892 C C . HIS A 1 112 ? -2.280 -5.141 -8.269 1.00 94.25 112 HIS A C 1
ATOM 894 O O . HIS A 1 112 ? -3.022 -5.987 -8.781 1.00 94.25 112 HIS A O 1
ATOM 900 N N . ALA A 1 113 ? -1.551 -5.398 -7.186 1.00 96.50 113 ALA A N 1
ATOM 901 C CA . ALA A 1 113 ? -1.675 -6.612 -6.398 1.00 96.50 113 ALA A CA 1
ATOM 902 C C . ALA A 1 113 ? -3.000 -6.613 -5.627 1.00 96.50 113 ALA A C 1
ATOM 904 O O . ALA A 1 113 ? -3.481 -5.580 -5.164 1.00 96.50 113 ALA A O 1
ATOM 905 N N . VAL A 1 114 ? -3.568 -7.798 -5.429 1.00 97.19 114 VAL A N 1
ATOM 906 C CA . VAL A 1 114 ? -4.719 -7.970 -4.543 1.00 97.19 114 VAL A CA 1
ATOM 907 C C . VAL A 1 114 ? -4.263 -7.733 -3.108 1.00 97.19 114 VAL A C 1
ATOM 909 O O . VAL A 1 114 ? -3.284 -8.332 -2.668 1.00 97.19 114 VAL A O 1
ATOM 912 N N . VAL A 1 115 ? -4.995 -6.900 -2.370 1.00 97.81 115 VAL A N 1
ATOM 913 C CA . VAL A 1 115 ? -4.833 -6.723 -0.923 1.00 97.81 115 VAL A CA 1
ATOM 914 C C . VAL A 1 115 ? -5.979 -7.429 -0.218 1.00 97.81 115 VAL A C 1
ATOM 916 O O . VAL A 1 115 ? -7.146 -7.225 -0.550 1.00 97.81 115 VAL A O 1
ATOM 919 N N . SER A 1 116 ? -5.650 -8.258 0.766 1.00 97.56 116 SER A N 1
ATOM 920 C CA . SER A 1 116 ? -6.629 -9.000 1.563 1.00 97.56 116 SER A CA 1
ATOM 921 C C . SER A 1 116 ? -6.272 -8.928 3.041 1.00 97.56 116 SER A C 1
ATOM 923 O O . SER A 1 116 ? -5.100 -8.833 3.394 1.00 97.56 116 SER A O 1
ATOM 925 N N . THR A 1 117 ? -7.278 -8.938 3.909 1.00 98.12 117 THR A N 1
ATOM 926 C CA . THR A 1 117 ? -7.111 -8.986 5.365 1.00 98.12 117 THR A CA 1
ATOM 927 C C . THR A 1 117 ? -8.367 -9.581 5.995 1.00 98.12 117 THR A C 1
ATOM 929 O O . THR A 1 117 ? -9.449 -9.516 5.410 1.00 98.12 117 THR A O 1
ATOM 932 N N . THR A 1 118 ? -8.237 -10.153 7.187 1.00 98.31 118 THR A N 1
ATOM 933 C CA . THR A 1 118 ? -9.370 -10.600 8.005 1.00 98.31 118 THR A CA 1
ATOM 934 C C . THR A 1 118 ? -9.720 -9.510 9.008 1.00 98.31 118 THR A C 1
ATOM 936 O O . THR A 1 118 ? -8.866 -9.111 9.801 1.00 98.31 118 THR A O 1
ATOM 939 N N . LEU A 1 119 ? -10.974 -9.051 8.987 1.00 98.06 119 LEU A N 1
ATOM 940 C CA . LEU A 1 119 ? -11.479 -8.032 9.906 1.00 98.06 119 LEU A CA 1
ATOM 941 C C . LEU A 1 119 ? -12.311 -8.670 11.020 1.00 98.06 119 LEU A C 1
ATOM 943 O O . LEU A 1 119 ? -13.216 -9.457 10.745 1.00 98.06 119 LEU A O 1
ATOM 947 N N . SER A 1 120 ? -12.033 -8.275 12.259 1.00 97.81 120 SER A N 1
ATOM 948 C CA . SER A 1 120 ? -12.734 -8.747 13.456 1.00 97.81 120 SER A CA 1
ATOM 949 C C . SER A 1 120 ? -13.260 -7.566 14.275 1.00 97.81 120 SER A C 1
ATOM 951 O O . SER A 1 120 ? -12.563 -6.558 14.375 1.00 97.81 120 SER A O 1
ATOM 953 N N . PRO A 1 121 ? -14.452 -7.652 14.893 1.00 97.69 121 PRO A N 1
ATOM 954 C CA . PRO A 1 121 ? -14.947 -6.604 15.782 1.00 97.69 121 PRO A CA 1
ATOM 955 C C . PRO A 1 121 ? -14.041 -6.371 16.995 1.00 97.69 121 PRO A C 1
ATOM 957 O O . PRO A 1 121 ? -13.537 -7.319 17.602 1.00 97.69 121 PRO A O 1
ATOM 960 N N . VAL A 1 122 ? -13.896 -5.113 17.410 1.00 95.00 122 VAL A N 1
ATOM 961 C CA . VAL A 1 122 ? -13.254 -4.769 18.687 1.00 95.00 122 VAL A CA 1
ATOM 962 C C . VAL A 1 122 ? -14.182 -5.165 19.836 1.00 95.00 122 VAL A C 1
ATOM 964 O O . VAL A 1 122 ? -15.266 -4.602 20.002 1.00 95.00 122 VAL A O 1
ATOM 967 N N . VAL A 1 123 ? -13.747 -6.105 20.678 1.00 88.19 123 VAL A N 1
ATOM 968 C CA . VAL A 1 123 ? -14.468 -6.449 21.911 1.00 88.19 123 VAL A CA 1
ATOM 969 C C . VAL A 1 123 ? -14.150 -5.401 22.972 1.00 88.19 123 VAL A C 1
ATOM 971 O O . VAL A 1 123 ? -13.065 -5.390 23.556 1.00 88.19 123 VAL A O 1
ATOM 974 N N . LYS A 1 124 ? -15.105 -4.510 23.248 1.00 78.94 124 LYS A N 1
ATOM 975 C CA . LYS A 1 124 ? -15.013 -3.614 24.404 1.00 78.94 124 LYS A CA 1
ATOM 976 C C . LYS A 1 124 ? -15.153 -4.456 25.668 1.00 78.94 124 LYS A C 1
ATOM 978 O O . LYS A 1 124 ? -16.221 -5.010 25.919 1.00 78.94 124 LYS A O 1
ATOM 983 N N . LYS A 1 125 ? -14.099 -4.541 26.484 1.00 63.00 125 LYS A N 1
ATOM 984 C CA . LYS A 1 125 ? -14.258 -5.004 27.866 1.00 63.00 125 LYS A CA 1
ATOM 985 C C . LYS A 1 125 ? -15.188 -4.010 28.554 1.00 63.00 125 LYS A C 1
ATOM 987 O O . LYS A 1 125 ? -14.836 -2.840 28.685 1.00 63.00 125 LYS A O 1
ATOM 992 N N . SER A 1 126 ? -16.380 -4.449 28.951 1.00 59.00 126 SER A N 1
ATOM 993 C CA . SER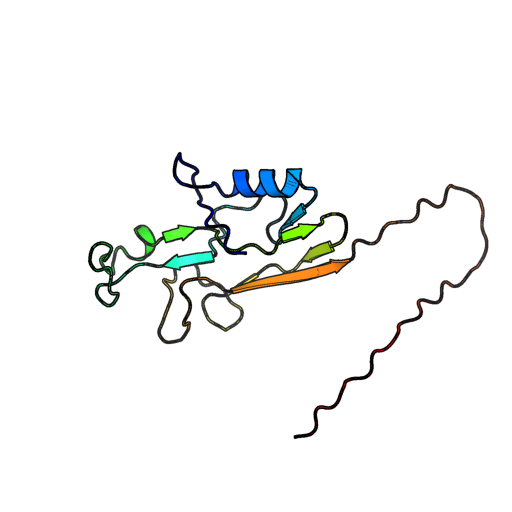 A 1 126 ? -17.202 -3.661 29.861 1.00 59.00 126 SER A CA 1
ATOM 994 C C . SER A 1 126 ? -16.372 -3.440 31.120 1.00 59.00 126 SER A C 1
ATOM 996 O O . SER A 1 126 ? -15.985 -4.414 31.768 1.00 59.00 126 SER A O 1
ATOM 998 N N . SER A 1 127 ? -16.081 -2.189 31.462 1.00 53.25 127 SER A N 1
ATOM 999 C CA . SER A 1 127 ? -15.613 -1.835 32.796 1.00 53.25 127 SER A CA 1
ATOM 1000 C C . SER A 1 127 ? -16.754 -2.127 33.773 1.00 53.25 127 SER A C 1
ATOM 1002 O O . SER A 1 127 ? -17.552 -1.249 34.098 1.00 53.25 127 SER A O 1
ATOM 1004 N N . ARG A 1 128 ? -16.898 -3.394 34.173 1.00 48.91 128 ARG A N 1
ATOM 1005 C CA . ARG A 1 128 ? -17.640 -3.752 35.377 1.00 48.91 128 ARG A CA 1
ATOM 1006 C C . ARG A 1 128 ? -16.773 -3.217 36.507 1.00 48.91 128 ARG A C 1
ATOM 1008 O O . ARG A 1 128 ? -15.663 -3.704 36.692 1.00 48.91 128 ARG A O 1
ATOM 1015 N N . GLY A 1 129 ? -17.227 -2.135 37.137 1.00 47.47 129 GLY A N 1
ATOM 1016 C CA . GLY A 1 129 ? -16.626 -1.661 38.374 1.00 47.47 129 GLY A CA 1
ATOM 1017 C C . GLY A 1 129 ? -16.565 -2.819 39.361 1.00 47.47 129 GLY A C 1
ATOM 1018 O O . GLY A 1 129 ? -17.483 -3.641 39.399 1.00 47.47 129 GLY A O 1
ATOM 1019 N N . ASP A 1 130 ? -15.459 -2.900 40.089 1.00 46.69 130 ASP A N 1
ATOM 1020 C CA . ASP A 1 130 ? -15.258 -3.873 41.152 1.00 46.69 130 ASP A CA 1
ATOM 1021 C C . ASP A 1 130 ? -16.436 -3.794 42.131 1.00 46.69 130 ASP A C 1
ATOM 1023 O O . ASP A 1 130 ? -16.649 -2.786 42.805 1.00 46.69 130 ASP A O 1
ATOM 1027 N N . GLY A 1 131 ? -17.249 -4.845 42.136 1.00 44.84 131 GLY A N 1
ATOM 1028 C CA . GLY A 1 131 ? -18.495 -4.911 42.882 1.00 44.84 131 GLY A CA 1
ATOM 1029 C C . GLY A 1 131 ? -19.105 -6.297 42.753 1.00 44.84 131 GLY A C 1
ATOM 1030 O O . GLY A 1 131 ? -20.014 -6.484 41.958 1.00 44.84 131 GLY A O 1
ATOM 1031 N N . GLU A 1 132 ? -18.514 -7.220 43.513 1.00 44.22 132 GLU A N 1
ATOM 1032 C CA . GLU A 1 132 ? -19.045 -8.488 44.032 1.00 44.22 132 GLU A CA 1
ATOM 1033 C C . GLU A 1 132 ? -19.695 -9.520 43.083 1.00 44.22 132 GLU A C 1
ATOM 1035 O O . GLU A 1 132 ? -20.334 -9.253 42.071 1.00 44.22 132 GLU A O 1
ATOM 1040 N N . SER A 1 133 ? -19.442 -10.773 43.451 1.00 48.41 133 SER A N 1
ATOM 1041 C CA . SER A 1 133 ? -19.901 -12.020 42.849 1.00 48.41 133 SER A CA 1
ATOM 1042 C C . SER A 1 133 ? -21.402 -12.071 42.577 1.00 48.41 133 SER A C 1
ATOM 1044 O O . SER A 1 133 ? -22.173 -11.781 43.481 1.00 48.41 133 SER A O 1
ATOM 1046 N N . GLU A 1 134 ? -21.794 -12.609 4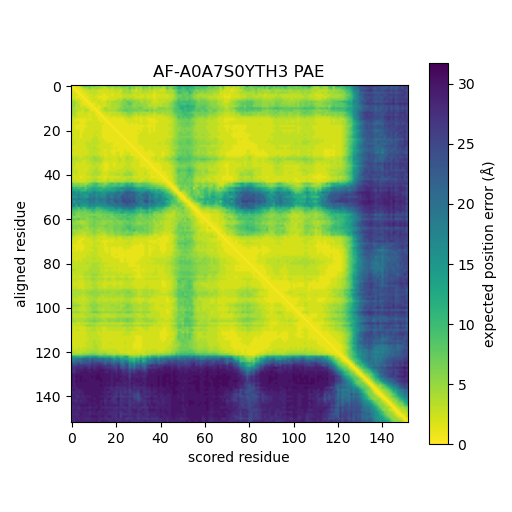1.418 1.00 43.88 134 GLU A N 1
ATOM 1047 C CA . GLU A 1 134 ? -22.809 -13.668 41.347 1.00 43.88 134 GLU A CA 1
ATOM 1048 C C . GLU A 1 134 ? -22.824 -14.358 39.972 1.00 43.88 134 GLU A C 1
ATOM 1050 O O . GLU A 1 134 ? -22.570 -13.759 38.923 1.00 43.88 134 GLU A O 1
ATOM 1055 N N . ASP A 1 135 ? -23.060 -15.665 40.041 1.00 52.75 135 ASP A N 1
ATOM 1056 C CA . ASP A 1 135 ? -23.266 -16.626 38.963 1.00 52.75 135 ASP A CA 1
ATOM 1057 C C . ASP A 1 135 ? -24.320 -16.133 37.955 1.00 52.75 135 ASP A C 1
ATOM 1059 O O . ASP A 1 135 ? -25.427 -15.741 38.317 1.00 52.75 135 ASP A O 1
ATOM 1063 N N . GLY A 1 136 ? -23.969 -16.122 36.671 1.00 38.12 136 GLY A N 1
ATOM 1064 C CA . GLY A 1 136 ? -24.824 -15.569 35.630 1.00 38.12 136 GLY A CA 1
ATOM 1065 C C . GLY A 1 136 ? -24.312 -15.904 34.242 1.00 38.12 136 GLY A C 1
ATOM 1066 O O . GLY A 1 136 ? -23.703 -15.068 33.575 1.00 38.12 136 GLY A O 1
ATOM 1067 N N . SER A 1 137 ? -24.550 -17.146 33.820 1.00 44.41 137 SER A N 1
ATOM 1068 C CA . SER A 1 137 ? -24.381 -17.616 32.441 1.00 44.41 137 SER A CA 1
ATOM 1069 C C . SER A 1 137 ? -24.837 -16.568 31.408 1.00 44.41 137 SER A C 1
ATOM 1071 O O . SER A 1 137 ? -26.015 -16.234 31.297 1.00 44.41 137 SER A O 1
ATOM 1073 N N . PHE A 1 138 ? -23.887 -16.025 30.642 1.00 36.50 138 PHE A N 1
ATOM 1074 C CA . PHE A 1 138 ? -24.186 -15.107 29.545 1.00 36.50 138 PHE A CA 1
ATOM 1075 C C . PHE A 1 138 ? -24.395 -15.935 28.273 1.00 36.50 138 PHE A C 1
ATOM 1077 O O . PHE A 1 138 ? -23.442 -16.362 27.620 1.00 36.50 138 PHE A O 1
ATOM 1084 N N . LEU A 1 139 ? -25.658 -16.215 27.948 1.00 35.62 139 LEU A N 1
ATOM 1085 C CA . LEU A 1 139 ? -26.052 -16.841 26.688 1.00 35.62 139 LEU A CA 1
ATOM 1086 C C . LEU A 1 139 ? -25.782 -15.864 25.535 1.00 35.62 139 LEU A C 1
ATOM 1088 O O . LEU A 1 139 ? -26.512 -14.893 25.339 1.00 35.62 139 LEU A O 1
ATOM 1092 N N . ILE A 1 140 ? -24.739 -16.130 24.748 1.00 41.75 140 ILE A N 1
ATOM 1093 C CA . ILE A 1 140 ? -24.571 -15.504 23.436 1.00 41.75 140 ILE A CA 1
ATOM 1094 C C . ILE A 1 140 ? -25.586 -16.166 22.501 1.00 41.75 140 ILE A C 1
ATOM 1096 O O . ILE A 1 140 ? -25.386 -17.295 22.056 1.00 41.75 140 ILE A O 1
ATOM 1100 N N . ALA A 1 141 ? -26.686 -15.474 22.207 1.00 37.09 141 ALA A N 1
ATOM 1101 C CA . ALA A 1 141 ? -27.601 -15.870 21.145 1.00 37.09 141 ALA A CA 1
ATOM 1102 C C . ALA A 1 141 ? -26.897 -15.691 19.790 1.00 37.09 141 ALA A C 1
ATOM 1104 O O . ALA A 1 141 ? -26.867 -14.599 19.220 1.00 37.09 141 ALA A O 1
ATOM 1105 N N . THR A 1 142 ? -26.296 -16.759 19.271 1.00 39.16 142 THR A N 1
ATOM 1106 C CA . THR A 1 142 ? -25.847 -16.809 17.881 1.00 39.16 142 THR A CA 1
ATOM 1107 C C . THR A 1 142 ? -27.074 -16.985 16.988 1.00 39.16 142 THR A C 1
ATOM 1109 O O . THR A 1 142 ? -27.632 -18.071 16.854 1.00 39.16 142 THR A O 1
ATOM 1112 N N . SER A 1 143 ? -27.520 -15.890 16.371 1.00 39.69 143 SER A N 1
ATOM 1113 C CA . SER A 1 143 ? -28.440 -15.960 15.234 1.00 39.69 143 SER A CA 1
ATOM 1114 C C . SER A 1 143 ? -27.706 -16.643 14.081 1.00 39.69 143 SER A C 1
ATOM 1116 O O . SER A 1 143 ? -26.841 -16.055 13.431 1.00 39.69 143 SER A O 1
ATOM 1118 N N . THR A 1 144 ? -27.996 -17.923 13.872 1.0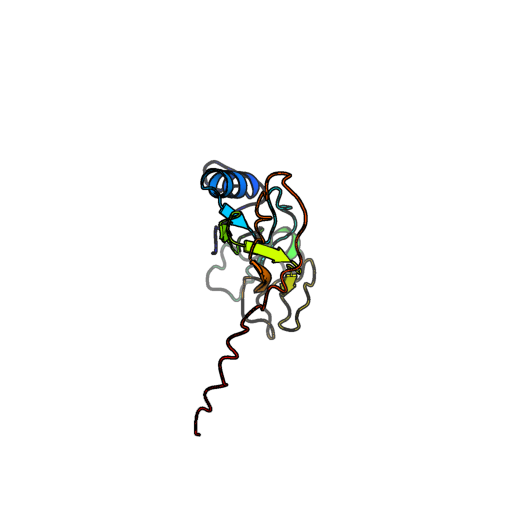0 42.47 144 THR A N 1
ATOM 1119 C CA . THR A 1 144 ? -27.550 -18.665 12.698 1.00 42.47 144 THR A CA 1
ATOM 1120 C C . THR A 1 144 ? -28.405 -18.225 11.514 1.00 42.47 144 THR A C 1
ATOM 1122 O O . THR A 1 144 ? -29.536 -18.669 11.324 1.00 42.47 144 THR A O 1
ATOM 1125 N N . ALA A 1 145 ? -27.874 -17.306 10.707 1.00 44.19 145 ALA A N 1
ATOM 1126 C CA . ALA A 1 145 ? -28.445 -17.020 9.400 1.00 44.19 145 ALA A CA 1
ATOM 1127 C C . ALA A 1 145 ? -28.354 -18.292 8.541 1.00 44.19 145 ALA A C 1
ATOM 1129 O O . ALA A 1 145 ? -27.265 -18.799 8.270 1.00 44.19 145 ALA A O 1
ATOM 1130 N N . SER A 1 146 ? -29.509 -18.830 8.151 1.00 46.25 146 SER A N 1
ATOM 1131 C CA . SER A 1 146 ? -29.597 -19.971 7.238 1.00 46.25 146 SER A CA 1
ATOM 1132 C C . SER A 1 146 ? -29.121 -19.572 5.833 1.00 46.25 146 SER A C 1
ATOM 1134 O O . SER A 1 146 ? -29.408 -18.455 5.395 1.00 46.25 146 SER A O 1
ATOM 1136 N N . PRO A 1 147 ? -28.423 -20.454 5.095 1.00 49.16 147 PRO A N 1
ATOM 1137 C CA . PRO A 1 147 ? -27.994 -20.159 3.736 1.00 49.16 147 PRO A CA 1
ATOM 1138 C C . PRO A 1 147 ? -29.202 -20.069 2.796 1.00 49.16 147 PRO A C 1
ATOM 1140 O O . PRO A 1 147 ? -29.986 -21.010 2.658 1.00 49.16 147 PRO A O 1
ATOM 1143 N N . VAL A 1 148 ? -29.331 -18.928 2.118 1.00 50.38 148 VAL A N 1
ATOM 1144 C CA . VAL A 1 148 ? -30.248 -18.759 0.989 1.00 50.38 148 VAL A CA 1
ATOM 1145 C C . VAL A 1 148 ? -29.751 -19.651 -0.145 1.00 50.38 148 VAL A C 1
ATOM 1147 O O . VAL A 1 148 ? -28.679 -19.434 -0.708 1.00 50.38 148 VAL A O 1
ATOM 1150 N N . THR A 1 149 ? -30.529 -20.682 -0.463 1.00 48.69 149 THR A N 1
ATOM 1151 C CA . THR A 1 149 ? -30.307 -21.518 -1.644 1.00 48.69 149 THR A CA 1
ATOM 1152 C C . THR A 1 149 ? -30.787 -20.738 -2.862 1.00 48.69 149 THR A C 1
ATOM 1154 O O . THR A 1 149 ? -31.980 -20.475 -2.997 1.00 48.69 149 THR A O 1
ATOM 1157 N N . VAL A 1 150 ? -29.868 -20.355 -3.746 1.00 53.75 150 VAL A N 1
ATOM 1158 C CA . VAL A 1 150 ? -30.226 -19.841 -5.072 1.00 53.75 150 VAL A CA 1
ATOM 1159 C C . VAL A 1 150 ? -30.528 -21.052 -5.952 1.00 53.75 150 VAL A C 1
ATOM 1161 O O . VAL A 1 150 ? -29.646 -21.869 -6.223 1.00 53.75 150 VAL A O 1
ATOM 1164 N N . ALA A 1 151 ? -31.798 -21.208 -6.326 1.00 51.97 151 ALA A N 1
ATOM 1165 C CA . ALA A 1 151 ? -32.213 -22.175 -7.333 1.00 51.97 151 ALA A CA 1
ATOM 1166 C C . ALA A 1 151 ? -31.628 -21.784 -8.703 1.00 51.97 151 ALA A C 1
ATOM 1168 O O . ALA A 1 151 ? -31.481 -20.599 -8.997 1.00 51.97 151 ALA A O 1
ATOM 1169 N N . ARG A 1 152 ? -31.253 -22.817 -9.462 1.00 51.66 152 ARG A N 1
ATOM 1170 C CA . ARG A 1 152 ? -30.518 -22.781 -10.736 1.00 51.66 152 ARG A CA 1
ATOM 1171 C C . ARG A 1 152 ? -31.163 -21.927 -11.819 1.00 51.66 152 ARG A C 1
ATOM 1173 O O . ARG A 1 152 ? -32.409 -21.957 -11.908 1.00 51.66 152 ARG A O 1
#

Foldseek 3Di:
DQQQAACDDDPVHHHPLNVLVVLVVVQKHWLQGSDRDFQPFQAFAADDCPDPPNVRHDDPVCSLVSTRTGRGDIDMDRPQFKDWDPKAWAQQVPRDDDPSDHDDDPRRDDRGIDIDIDIDTDDDDPCPDPDDDDDDDDDPPPPPDDDDDDDD